Protein A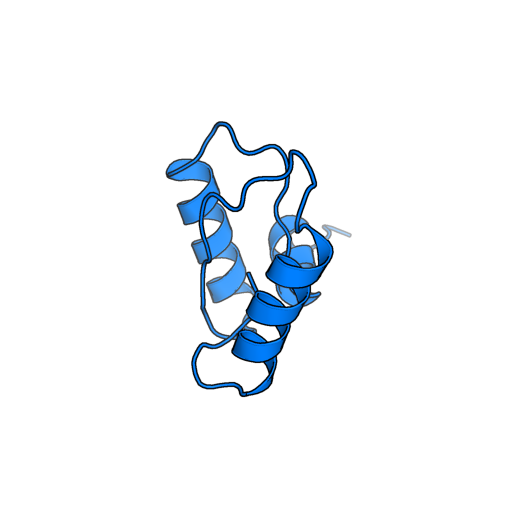F-A0A377AU27-F1 (afdb_monomer_lite)

Secondary structure (DSSP, 8-state):
----TTSHHHHHHHHHHHHHTTTSS----------S-HHHHHHHHHHHHHH-TT-S-----HHHHHHHH-S---

Seque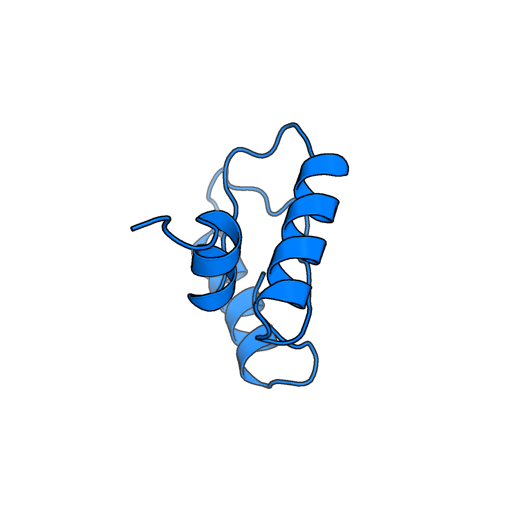nce (74 aa):
MPGPDNAGGSKEMVEGFRAAIAGSPVRIVDIALGDNDIEIQRNLLQEMLERHPEIDVVAGTAIAAEAAMGKGVT

InterPro domains:
  IPR001761 Periplasmic binding protein/LacI sugar binding domain [PF00532] (1-70)
  IPR028082 Periplasmic binding protein-like I [SSF53822] (3-60)

Structure (mmCIF, N/CA/C/O backbone):
data_AF-A0A377AU27-F1
#
_entry.id   AF-A0A377AU27-F1
#
loop_
_atom_site.group_PDB
_atom_site.id
_atom_site.type_symbol
_atom_site.label_atom_id
_atom_site.label_alt_id
_atom_site.label_comp_id
_atom_site.label_asym_id
_atom_site.label_entity_id
_atom_site.label_seq_id
_atom_site.pdbx_PDB_ins_code
_atom_site.Cartn_x
_atom_site.Cartn_y
_atom_site.Cartn_z
_atom_site.occupancy
_atom_site.B_iso_or_equiv
_atom_site.auth_seq_id
_atom_site.auth_comp_id
_atom_site.auth_asym_id
_atom_site.auth_atom_id
_atom_site.pdbx_PDB_model_num
ATOM 1 N N . MET A 1 1 ? 0.054 -0.562 -2.662 1.00 91.62 1 MET A N 1
ATOM 2 C CA . MET A 1 1 ? 1.175 -0.213 -3.559 1.00 91.62 1 MET A CA 1
ATOM 3 C C . MET A 1 1 ? 1.915 -1.489 -3.956 1.00 91.62 1 MET A C 1
ATOM 5 O O . MET A 1 1 ? 2.906 -1.832 -3.316 1.00 91.62 1 MET A O 1
ATOM 9 N N . PRO A 1 2 ? 1.387 -2.267 -4.922 1.00 90.69 2 PRO A N 1
ATOM 10 C CA . PRO A 1 2 ? 1.902 -3.605 -5.217 1.00 90.69 2 PRO A CA 1
ATOM 11 C C . PRO A 1 2 ? 3.149 -3.608 -6.117 1.00 90.69 2 PRO A C 1
ATOM 13 O O . PRO A 1 2 ? 3.807 -4.638 -6.218 1.00 90.69 2 PRO A O 1
ATOM 16 N N . GLY A 1 3 ? 3.492 -2.468 -6.726 1.00 88.94 3 GLY A N 1
ATOM 17 C CA . GLY A 1 3 ? 4.601 -2.343 -7.668 1.00 88.94 3 GLY A CA 1
ATOM 18 C C . GLY A 1 3 ? 4.123 -2.048 -9.099 1.00 88.94 3 GLY A C 1
ATOM 19 O O . GLY A 1 3 ? 3.019 -1.516 -9.270 1.00 88.94 3 GLY A O 1
ATOM 20 N N . PRO A 1 4 ? 4.949 -2.342 -10.122 1.00 89.81 4 PRO A N 1
ATOM 21 C CA . PRO A 1 4 ? 4.675 -1.988 -11.513 1.00 89.81 4 PRO A CA 1
ATOM 22 C C . PRO A 1 4 ? 3.483 -2.761 -12.080 1.00 89.81 4 PRO A C 1
ATOM 24 O O . PRO A 1 4 ? 3.353 -3.955 -11.824 1.00 89.81 4 PRO A O 1
ATOM 27 N N . ASP A 1 5 ? 2.663 -2.129 -12.917 1.00 83.75 5 ASP A N 1
ATOM 28 C CA . ASP A 1 5 ? 1.501 -2.780 -13.550 1.00 83.75 5 ASP A CA 1
ATOM 29 C C . ASP A 1 5 ? 1.896 -3.921 -14.508 1.00 83.75 5 ASP A C 1
ATOM 31 O O . ASP A 1 5 ? 1.236 -4.951 -14.601 1.00 83.75 5 ASP A O 1
ATOM 35 N N . ASN A 1 6 ? 3.035 -3.774 -15.188 1.00 80.94 6 ASN A N 1
ATOM 36 C CA . ASN A 1 6 ? 3.540 -4.754 -16.151 1.00 80.94 6 ASN A CA 1
ATOM 37 C C . ASN A 1 6 ? 4.363 -5.893 -15.518 1.00 80.94 6 ASN A C 1
ATOM 39 O O . ASN A 1 6 ? 4.860 -6.761 -16.239 1.00 80.94 6 ASN A O 1
ATOM 43 N N . ALA A 1 7 ? 4.528 -5.905 -14.194 1.00 76.12 7 ALA A N 1
ATOM 44 C CA . ALA A 1 7 ? 5.169 -7.003 -13.487 1.00 76.12 7 ALA A CA 1
ATOM 45 C C . ALA A 1 7 ? 4.111 -8.048 -13.124 1.00 76.12 7 ALA A C 1
ATOM 47 O O . ALA A 1 7 ? 3.123 -7.704 -12.481 1.00 76.12 7 ALA A O 1
ATOM 48 N N . GLY A 1 8 ? 4.340 -9.323 -13.476 1.00 75.44 8 GLY A N 1
ATOM 49 C CA . GLY A 1 8 ? 3.404 -10.412 -13.140 1.00 75.44 8 GLY A CA 1
ATOM 50 C C . GLY A 1 8 ? 2.959 -10.346 -11.674 1.00 75.44 8 GLY A C 1
ATOM 51 O O . GLY A 1 8 ? 1.773 -10.179 -11.396 1.00 75.44 8 GLY A O 1
ATOM 52 N N . GLY A 1 9 ? 3.943 -10.251 -10.767 1.00 84.12 9 GLY A N 1
ATOM 53 C CA . GLY A 1 9 ? 3.750 -10.264 -9.311 1.00 84.12 9 GLY A CA 1
ATOM 54 C C . GLY A 1 9 ? 2.782 -9.225 -8.737 1.00 84.12 9 GLY A C 1
ATOM 55 O O . GLY A 1 9 ? 2.172 -9.477 -7.696 1.00 84.12 9 GLY A O 1
ATOM 56 N N . SER A 1 10 ? 2.617 -8.064 -9.376 1.00 89.12 10 SER A N 1
ATOM 57 C CA . SER A 1 10 ? 1.752 -6.998 -8.852 1.00 89.12 10 SER A CA 1
ATOM 58 C C . SER A 1 10 ? 0.285 -7.405 -8.878 1.00 89.12 10 SER A C 1
ATOM 60 O O . SER A 1 10 ? -0.457 -7.139 -7.928 1.00 89.12 10 SER A O 1
ATOM 62 N N . LYS A 1 11 ? -0.134 -8.093 -9.945 1.00 89.50 11 LYS A N 1
ATOM 63 C CA . LYS A 1 11 ? -1.506 -8.574 -10.085 1.00 89.50 11 LYS A CA 1
ATOM 64 C C . LYS A 1 11 ? -1.799 -9.675 -9.073 1.00 89.50 11 LYS A C 1
ATOM 66 O O . LYS A 1 11 ? -2.800 -9.586 -8.361 1.00 89.50 11 LYS A O 1
ATOM 71 N N . GLU A 1 12 ? -0.905 -10.655 -8.945 1.00 91.44 12 GLU A N 1
ATOM 72 C CA . GLU A 1 12 ? -1.086 -11.732 -7.966 1.00 91.44 12 GLU A CA 1
ATOM 73 C C . GLU A 1 12 ? -1.073 -11.207 -6.524 1.00 91.44 12 GLU A C 1
ATOM 75 O O . GLU A 1 12 ? -1.839 -11.692 -5.691 1.00 91.44 12 GLU A O 1
ATOM 80 N N . MET A 1 13 ? -0.277 -10.175 -6.216 1.00 90.69 13 MET A N 1
ATOM 81 C CA . MET A 1 13 ? -0.299 -9.526 -4.902 1.00 90.69 13 MET A CA 1
ATOM 82 C C . MET A 1 13 ? -1.667 -8.905 -4.599 1.00 90.69 13 MET A C 1
ATOM 84 O O . MET A 1 13 ? -2.195 -9.085 -3.500 1.00 90.69 13 MET A O 1
ATOM 88 N N . VAL A 1 14 ? -2.2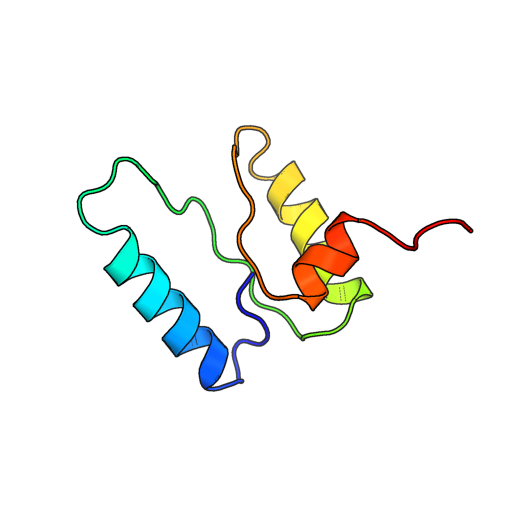55 -8.183 -5.558 1.00 93.12 14 VAL A N 1
ATOM 89 C CA . VAL A 1 14 ? -3.579 -7.568 -5.385 1.00 93.12 14 VAL A CA 1
ATOM 90 C C . VAL A 1 14 ? -4.653 -8.636 -5.194 1.00 93.12 14 VAL A C 1
ATOM 92 O O . VAL A 1 14 ? -5.476 -8.521 -4.285 1.00 93.12 14 VAL A O 1
ATOM 95 N N . GLU A 1 15 ? -4.653 -9.672 -6.029 1.00 94.38 15 GLU A N 1
ATOM 96 C CA . GLU A 1 15 ? -5.623 -10.766 -5.949 1.00 94.38 15 GLU A CA 1
ATOM 97 C C . GLU A 1 15 ? -5.490 -11.540 -4.632 1.00 94.38 15 GLU A C 1
ATOM 99 O O . GLU A 1 15 ? -6.487 -11.756 -3.938 1.00 94.38 15 GLU A O 1
ATOM 104 N N . GLY A 1 16 ? -4.262 -11.873 -4.231 1.00 94.75 16 GLY A N 1
ATOM 105 C CA . GLY A 1 16 ? -3.972 -12.546 -2.968 1.00 94.75 16 GLY A CA 1
ATOM 106 C C . GLY A 1 16 ? -4.389 -11.718 -1.753 1.00 94.75 16 GLY A C 1
ATOM 107 O O . GLY A 1 16 ? -5.024 -12.245 -0.840 1.00 94.75 16 GLY A O 1
ATOM 108 N N . PHE A 1 17 ? -4.113 -10.410 -1.753 1.00 95.31 17 PHE A N 1
ATOM 109 C CA . PHE A 1 17 ? -4.533 -9.525 -0.665 1.00 95.31 17 PHE A CA 1
ATOM 110 C C . PHE A 1 17 ? -6.059 -9.413 -0.579 1.00 95.31 17 PHE A C 1
ATOM 112 O O . PHE A 1 17 ? -6.618 -9.529 0.510 1.00 95.31 17 PHE A O 1
ATOM 119 N N . ARG A 1 18 ? -6.752 -9.269 -1.719 1.00 96.56 18 ARG A N 1
ATOM 120 C CA . ARG A 1 18 ? -8.225 -9.262 -1.774 1.00 96.56 18 ARG A CA 1
ATOM 121 C C . ARG A 1 18 ? -8.825 -10.545 -1.210 1.00 96.56 18 ARG A C 1
ATOM 123 O O . ARG A 1 18 ? -9.792 -10.472 -0.458 1.00 96.56 18 ARG A O 1
ATOM 130 N N . ALA A 1 19 ? -8.251 -11.696 -1.550 1.00 97.75 19 ALA A N 1
ATOM 131 C CA . ALA A 1 19 ? -8.684 -12.980 -1.015 1.00 97.75 19 ALA A CA 1
ATOM 132 C C . ALA A 1 19 ? -8.440 -13.076 0.500 1.00 97.75 19 ALA A C 1
ATOM 134 O O . ALA A 1 19 ? -9.317 -13.527 1.232 1.00 97.75 19 ALA A O 1
ATOM 135 N N . ALA A 1 20 ? -7.286 -12.608 0.982 1.00 96.94 20 ALA A N 1
ATOM 136 C CA . ALA A 1 20 ? -6.913 -12.677 2.394 1.00 96.94 20 ALA A CA 1
ATOM 137 C C . ALA A 1 20 ? -7.815 -11.831 3.307 1.00 96.94 20 ALA A C 1
ATOM 139 O O . ALA A 1 20 ? -8.079 -12.226 4.440 1.00 96.94 20 ALA A O 1
ATOM 140 N N . ILE A 1 21 ? -8.301 -10.683 2.824 1.00 97.12 21 ILE A N 1
ATOM 141 C CA . ILE A 1 21 ? -9.190 -9.801 3.598 1.00 97.12 21 ILE A CA 1
ATOM 142 C C . ILE A 1 21 ? -10.681 -10.106 3.394 1.00 97.12 21 ILE A C 1
ATOM 144 O O . ILE A 1 21 ? -11.530 -9.406 3.954 1.00 97.12 21 ILE A O 1
ATOM 148 N N . ALA A 1 22 ? -11.031 -11.109 2.585 1.00 97.19 22 ALA A N 1
ATOM 149 C CA . ALA A 1 22 ? -12.420 -11.442 2.299 1.00 97.19 22 ALA A CA 1
ATOM 150 C C . ALA A 1 22 ? -13.177 -11.808 3.590 1.00 97.19 22 ALA A C 1
ATOM 152 O O . ALA A 1 22 ? -12.734 -12.638 4.379 1.00 97.19 22 ALA A O 1
ATOM 153 N N . GLY A 1 23 ? -14.328 -11.166 3.815 1.00 97.00 23 GLY A N 1
ATOM 154 C CA . GLY A 1 23 ? -15.126 -11.344 5.035 1.00 97.00 23 GLY A CA 1
ATOM 155 C C . GLY A 1 23 ? -14.624 -10.565 6.258 1.00 97.00 23 GLY A C 1
ATOM 156 O O . GLY A 1 23 ? -15.242 -10.641 7.317 1.00 97.00 23 GLY A O 1
ATOM 157 N N . SER A 1 24 ? -13.543 -9.794 6.125 1.00 97.38 24 SER A N 1
ATOM 158 C CA . SER A 1 24 ? -13.084 -8.858 7.154 1.00 97.38 24 SER A CA 1
ATOM 159 C C . SER A 1 24 ? -13.750 -7.477 6.998 1.00 97.38 24 SER A C 1
ATOM 161 O O . SER A 1 24 ? -14.289 -7.170 5.931 1.00 97.38 24 SER A O 1
ATOM 163 N N . PRO A 1 25 ? -13.699 -6.604 8.023 1.00 96.75 25 PRO A N 1
ATOM 164 C CA . PRO A 1 25 ? -14.148 -5.215 7.899 1.00 96.75 25 PRO A CA 1
ATOM 165 C C . PRO A 1 25 ? -13.181 -4.323 7.095 1.00 96.75 25 PRO A C 1
ATOM 167 O O . PRO A 1 25 ? -13.486 -3.153 6.865 1.00 96.75 25 PRO A O 1
ATOM 170 N N . VAL A 1 26 ? -12.017 -4.838 6.680 1.00 96.75 26 VAL A N 1
ATOM 171 C CA . VAL A 1 26 ? -11.018 -4.073 5.924 1.00 96.75 26 VAL A CA 1
ATOM 172 C C . VAL A 1 26 ? -11.573 -3.710 4.548 1.00 96.75 26 VAL A C 1
ATOM 174 O O . VAL A 1 26 ? -12.082 -4.565 3.822 1.00 96.75 26 VAL A O 1
ATOM 177 N N . ARG A 1 27 ? -11.425 -2.442 4.153 1.00 95.94 27 ARG A N 1
ATOM 178 C CA . ARG A 1 27 ? -11.797 -1.962 2.817 1.00 95.94 27 ARG A CA 1
ATOM 179 C C . ARG A 1 27 ? -10.571 -1.447 2.080 1.00 95.94 27 ARG A C 1
ATOM 181 O O . ARG A 1 27 ? -9.846 -0.603 2.593 1.00 95.94 27 ARG A O 1
ATOM 188 N N . ILE A 1 28 ? -10.381 -1.912 0.849 1.00 95.69 28 ILE A N 1
ATOM 189 C CA . ILE A 1 28 ? -9.404 -1.318 -0.069 1.00 95.69 28 ILE A CA 1
ATOM 190 C C . ILE A 1 28 ? -10.035 -0.055 -0.650 1.00 95.69 28 ILE A C 1
ATOM 192 O O . ILE A 1 28 ? -11.034 -0.149 -1.364 1.00 95.69 28 ILE A O 1
ATOM 196 N N . VAL A 1 29 ? -9.466 1.103 -0.328 1.00 96.25 29 VAL A N 1
ATOM 197 C CA . VAL A 1 29 ? -9.936 2.402 -0.832 1.00 96.25 29 VAL A CA 1
ATOM 198 C C . VAL A 1 29 ? -9.333 2.756 -2.188 1.00 96.25 29 VAL A C 1
ATOM 200 O O . VAL A 1 29 ? -10.009 3.361 -3.012 1.00 96.25 29 VAL A O 1
ATOM 203 N N . ASP A 1 30 ? -8.090 2.336 -2.440 1.00 95.88 30 ASP A N 1
ATOM 204 C CA . ASP A 1 30 ? -7.369 2.608 -3.680 1.00 95.88 30 ASP A CA 1
ATOM 205 C C . ASP A 1 30 ? -6.203 1.628 -3.881 1.00 95.88 30 ASP A C 1
ATOM 207 O O . ASP A 1 30 ? -5.757 0.956 -2.943 1.00 95.88 30 ASP A O 1
ATOM 211 N N . ILE A 1 31 ? -5.702 1.543 -5.113 1.00 95.19 31 ILE A N 1
ATOM 212 C CA . ILE A 1 31 ? -4.522 0.775 -5.503 1.00 95.19 31 ILE A CA 1
ATOM 213 C C . ILE A 1 31 ? -3.648 1.652 -6.406 1.00 95.19 31 ILE A C 1
ATOM 215 O O . ILE A 1 31 ? -3.918 1.799 -7.593 1.00 95.19 31 ILE A O 1
ATOM 219 N N . ALA A 1 32 ? -2.547 2.167 -5.857 1.00 94.06 32 ALA A N 1
ATOM 220 C CA . ALA A 1 32 ? -1.522 2.860 -6.635 1.00 94.06 32 ALA A CA 1
ATOM 221 C C . ALA A 1 32 ? -0.509 1.870 -7.234 1.00 94.06 32 ALA A C 1
ATOM 223 O O . ALA A 1 32 ? 0.164 1.154 -6.482 1.00 94.06 32 ALA A O 1
ATOM 224 N N . LEU A 1 33 ? -0.405 1.854 -8.566 1.00 93.00 33 LEU A N 1
ATOM 225 C CA . LEU A 1 33 ? 0.561 1.081 -9.353 1.00 93.00 33 LEU A CA 1
ATOM 226 C C . LEU A 1 33 ? 1.702 1.987 -9.822 1.00 93.00 33 LEU A C 1
ATOM 228 O O . LEU A 1 33 ? 1.468 3.117 -10.240 1.00 93.00 33 LEU A O 1
ATOM 232 N N . GLY A 1 34 ? 2.928 1.477 -9.785 1.00 91.38 34 GLY A N 1
ATOM 233 C CA . GLY A 1 34 ? 4.102 2.203 -10.257 1.00 91.38 34 GLY A CA 1
ATOM 234 C C . GLY A 1 34 ? 5.386 1.433 -10.018 1.00 91.38 34 GLY A C 1
ATOM 235 O O . GLY A 1 34 ? 5.419 0.514 -9.199 1.00 91.38 34 GLY A O 1
ATOM 236 N N . ASP A 1 35 ? 6.435 1.804 -10.742 1.00 90.94 35 ASP A N 1
ATOM 237 C CA . ASP A 1 35 ? 7.720 1.114 -10.687 1.00 90.94 35 ASP A CA 1
ATOM 238 C C . ASP A 1 35 ? 8.284 1.037 -9.262 1.00 90.94 35 ASP A C 1
ATOM 240 O O . ASP A 1 35 ? 8.017 1.894 -8.415 1.00 90.94 35 ASP A O 1
ATOM 244 N N . ASN A 1 36 ? 9.099 0.011 -8.996 1.00 86.94 36 ASN A N 1
ATOM 245 C CA . ASN A 1 36 ? 9.808 -0.166 -7.721 1.00 86.94 36 ASN A CA 1
ATOM 246 C C . ASN A 1 36 ? 11.013 0.787 -7.599 1.00 86.94 36 ASN A C 1
ATOM 248 O O . ASN A 1 36 ? 12.112 0.377 -7.235 1.00 86.94 36 ASN A O 1
ATOM 252 N N . ASP A 1 37 ? 10.794 2.053 -7.923 1.00 92.12 37 ASP A N 1
ATOM 253 C CA . ASP A 1 37 ? 11.723 3.149 -7.715 1.00 92.12 37 ASP A CA 1
ATOM 254 C C . ASP A 1 37 ? 11.268 3.966 -6.501 1.00 92.12 37 ASP A C 1
ATOM 256 O O . ASP A 1 37 ? 10.074 4.226 -6.319 1.00 92.12 37 ASP A O 1
ATOM 260 N N . ILE A 1 38 ? 12.214 4.357 -5.648 1.00 90.69 38 ILE A N 1
ATOM 261 C CA . ILE A 1 38 ? 11.898 5.016 -4.380 1.00 90.69 38 ILE A CA 1
ATOM 262 C C . ILE A 1 38 ? 11.203 6.368 -4.581 1.00 90.69 38 ILE A C 1
ATOM 264 O O . ILE A 1 38 ? 10.294 6.699 -3.821 1.00 90.69 38 ILE A O 1
ATOM 268 N N . GLU A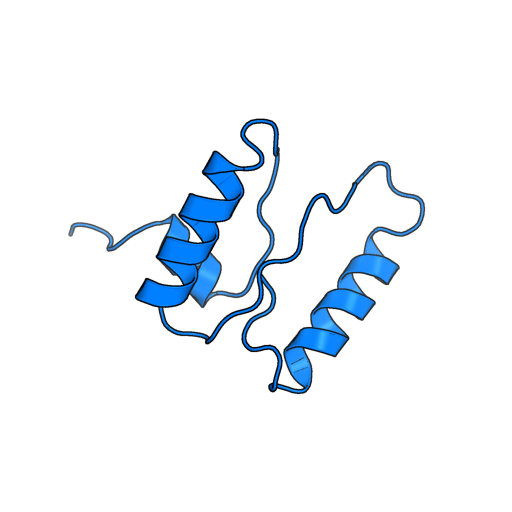 1 39 ? 11.575 7.142 -5.603 1.00 92.62 39 GLU A N 1
ATOM 269 C CA . GLU A 1 39 ? 10.982 8.455 -5.863 1.00 92.62 39 GLU A CA 1
ATOM 270 C C . GLU A 1 39 ? 9.564 8.304 -6.415 1.00 92.62 39 GLU A C 1
ATOM 272 O O . GLU A 1 39 ? 8.651 9.006 -5.970 1.00 92.62 39 GLU A O 1
ATOM 277 N N . ILE A 1 40 ? 9.357 7.335 -7.312 1.00 93.94 40 ILE A N 1
ATOM 278 C CA . ILE A 1 40 ? 8.033 7.000 -7.854 1.00 93.94 40 ILE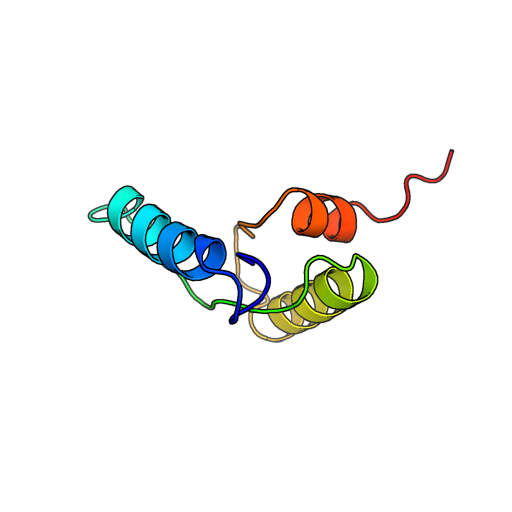 A CA 1
ATOM 279 C C . ILE A 1 40 ? 7.100 6.540 -6.731 1.00 93.94 40 ILE A C 1
ATOM 281 O O . ILE A 1 40 ? 6.003 7.082 -6.586 1.00 93.94 40 ILE A O 1
ATOM 285 N N . GLN A 1 41 ? 7.537 5.600 -5.889 1.00 93.56 41 GLN A N 1
ATOM 286 C CA . GLN A 1 41 ? 6.731 5.118 -4.764 1.00 93.56 41 GLN A CA 1
ATOM 287 C C . GLN A 1 41 ? 6.426 6.240 -3.763 1.00 93.56 41 GLN A C 1
ATOM 289 O O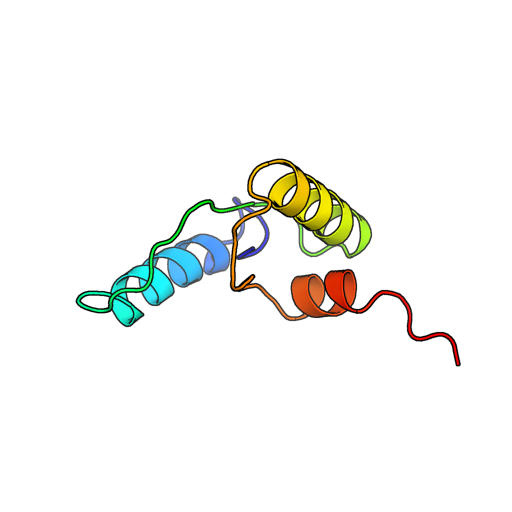 . GLN A 1 41 ? 5.301 6.339 -3.278 1.00 93.56 41 GLN A O 1
ATOM 294 N N . ARG A 1 42 ? 7.383 7.135 -3.491 1.00 93.75 42 ARG A N 1
ATOM 295 C CA . ARG A 1 42 ? 7.178 8.270 -2.580 1.00 93.75 42 ARG A CA 1
ATOM 296 C C . ARG A 1 42 ? 6.125 9.245 -3.103 1.00 93.75 42 ARG A C 1
ATOM 298 O O . ARG A 1 42 ? 5.296 9.714 -2.325 1.00 93.75 42 ARG A O 1
ATOM 305 N N . ASN A 1 43 ? 6.160 9.555 -4.395 1.00 95.19 43 ASN A N 1
ATOM 306 C CA . ASN A 1 43 ? 5.203 10.474 -5.008 1.00 95.19 43 ASN A CA 1
ATOM 307 C C . ASN A 1 43 ? 3.800 9.856 -5.060 1.00 95.19 43 ASN A C 1
ATOM 309 O O . ASN A 1 43 ? 2.833 10.519 -4.698 1.00 95.19 43 ASN A O 1
ATOM 313 N N . LEU A 1 44 ? 3.695 8.570 -5.410 1.00 95.56 44 LEU A N 1
ATOM 314 C CA . LEU A 1 44 ? 2.424 7.841 -5.371 1.00 95.56 44 LEU A CA 1
ATOM 315 C C . LEU A 1 44 ? 1.834 7.788 -3.961 1.00 95.56 44 LEU A C 1
ATOM 317 O O . LEU A 1 44 ? 0.633 7.971 -3.789 1.00 95.56 44 LEU A O 1
ATOM 321 N N . LEU A 1 45 ? 2.670 7.552 -2.947 1.00 93.69 45 LEU A N 1
ATOM 322 C CA . LEU A 1 45 ? 2.237 7.544 -1.554 1.00 93.69 45 LEU A CA 1
ATOM 323 C C . LEU A 1 45 ? 1.679 8.908 -1.133 1.00 93.69 45 LEU A C 1
ATOM 325 O O . LEU A 1 45 ? 0.609 8.959 -0.532 1.00 93.69 45 LEU A O 1
ATOM 329 N N . GLN A 1 46 ? 2.381 9.996 -1.464 1.00 94.44 46 GLN A N 1
ATOM 330 C CA . GLN A 1 46 ? 1.914 11.357 -1.184 1.00 94.44 46 GLN A CA 1
ATOM 331 C C . GLN A 1 46 ? 0.569 11.630 -1.855 1.00 94.44 46 GLN A C 1
ATOM 333 O O . GLN A 1 46 ? -0.366 12.040 -1.175 1.00 94.44 46 GLN A O 1
ATOM 338 N N . GLU A 1 47 ? 0.433 11.308 -3.143 1.00 96.25 47 GLU A N 1
ATOM 339 C CA . GLU A 1 47 ? -0.826 11.483 -3.868 1.00 96.25 47 GLU A CA 1
ATOM 340 C C . GLU A 1 47 ? -1.972 10.688 -3.219 1.00 96.25 47 GLU A C 1
ATOM 342 O O . GLU A 1 47 ? -3.071 11.212 -3.049 1.00 96.25 47 GLU A O 1
ATOM 347 N N . MET A 1 48 ? -1.736 9.436 -2.801 1.00 94.62 48 MET A N 1
ATOM 348 C CA . MET A 1 48 ? -2.774 8.641 -2.131 1.00 94.62 48 MET A CA 1
ATOM 349 C C . MET A 1 48 ? -3.208 9.256 -0.801 1.00 94.62 48 MET A C 1
ATOM 351 O O . MET A 1 48 ? -4.402 9.274 -0.512 1.00 94.62 48 MET A O 1
ATOM 355 N N . LEU A 1 49 ? -2.260 9.743 0.002 1.00 94.50 49 LEU A N 1
ATOM 356 C CA . LEU A 1 49 ? -2.547 10.358 1.300 1.00 94.50 49 LEU A CA 1
ATOM 357 C C . LEU A 1 49 ? -3.284 11.693 1.149 1.00 94.50 49 LEU A C 1
ATOM 359 O O . LEU A 1 49 ? -4.148 12.011 1.961 1.00 94.50 49 LEU A O 1
ATOM 363 N N . GLU A 1 50 ? -2.979 12.457 0.100 1.00 96.56 50 GLU A N 1
ATOM 364 C CA . GLU A 1 50 ? -3.706 13.684 -0.236 1.00 96.56 50 GLU A CA 1
ATOM 365 C C . GLU A 1 50 ? -5.133 13.392 -0.716 1.00 96.56 50 GLU A C 1
ATOM 367 O O . GLU A 1 50 ? -6.065 14.110 -0.350 1.00 96.56 50 GLU A O 1
ATOM 372 N N . ARG A 1 51 ? -5.322 12.336 -1.521 1.00 97.31 51 ARG A N 1
ATOM 373 C CA . ARG A 1 51 ? -6.643 11.948 -2.043 1.00 97.31 51 ARG A CA 1
ATOM 374 C C . ARG A 1 51 ? -7.533 11.274 -1.001 1.00 97.31 51 ARG A C 1
ATOM 376 O O . ARG A 1 51 ? -8.750 11.415 -1.096 1.00 97.31 51 ARG A O 1
ATOM 383 N N . HIS A 1 52 ? -6.942 10.562 -0.045 1.00 96.69 52 HIS A N 1
ATOM 384 C CA . HIS A 1 52 ? -7.651 9.787 0.975 1.00 96.69 52 HIS A CA 1
ATOM 385 C C . HIS A 1 52 ? -7.068 10.076 2.372 1.00 96.69 52 HIS A C 1
ATOM 387 O O . HIS A 1 52 ? -6.376 9.230 2.944 1.00 96.69 52 HIS A O 1
ATOM 393 N N . PRO A 1 53 ? -7.300 11.276 2.938 1.00 95.12 53 PRO A N 1
ATOM 394 C CA . PRO A 1 53 ? -6.747 11.670 4.238 1.00 95.12 53 PRO A CA 1
ATOM 395 C C . PRO A 1 53 ? -7.276 10.844 5.424 1.00 95.12 53 PRO A C 1
ATOM 397 O O . PRO A 1 53 ? -6.731 10.924 6.523 1.00 95.12 53 PRO A O 1
ATOM 400 N N . GLU A 1 54 ? -8.342 10.070 5.230 1.00 95.12 54 GLU A N 1
ATOM 401 C CA . GLU A 1 54 ? -8.994 9.243 6.245 1.00 95.12 54 GLU A CA 1
ATOM 402 C C . GLU A 1 54 ? -8.445 7.812 6.353 1.00 95.12 54 GLU A C 1
ATOM 404 O O . GLU A 1 54 ? -8.981 7.022 7.129 1.00 95.12 54 GLU A O 1
ATOM 409 N N . ILE A 1 55 ? -7.434 7.438 5.563 1.00 95.12 55 ILE A N 1
ATOM 410 C CA . ILE A 1 55 ? -6.953 6.051 5.535 1.00 95.12 55 ILE A CA 1
ATOM 411 C C . ILE A 1 55 ? -6.183 5.678 6.797 1.00 95.12 55 ILE A C 1
ATOM 413 O O . ILE A 1 55 ? -5.302 6.401 7.255 1.00 95.12 55 ILE A O 1
ATOM 417 N N . ASP A 1 56 ? -6.460 4.482 7.309 1.00 95.88 56 ASP A N 1
ATOM 418 C CA . ASP A 1 56 ? -5.798 3.979 8.513 1.00 95.88 56 ASP A CA 1
ATOM 419 C C . ASP A 1 56 ? -4.446 3.313 8.213 1.00 95.88 56 ASP A C 1
ATOM 421 O O . ASP A 1 56 ? -3.549 3.288 9.055 1.00 95.88 56 ASP A O 1
ATOM 425 N N . VAL A 1 57 ? -4.310 2.701 7.030 1.00 94.25 57 VAL A N 1
ATOM 426 C CA . VAL A 1 57 ? -3.185 1.819 6.692 1.00 94.25 57 VAL A CA 1
ATOM 427 C C . VAL A 1 57 ? -2.826 1.923 5.213 1.00 94.25 57 VAL A C 1
ATOM 429 O O . VAL A 1 57 ? -3.692 1.875 4.340 1.00 94.25 57 VAL A O 1
ATOM 432 N N . VAL A 1 58 ? -1.520 1.947 4.931 1.00 93.69 58 VAL A N 1
ATOM 433 C CA . VAL A 1 58 ? -0.956 1.722 3.596 1.00 93.69 58 VAL A CA 1
ATOM 434 C C . VAL A 1 58 ? -0.261 0.363 3.567 1.00 93.69 58 VAL A C 1
ATOM 436 O O . VAL A 1 58 ? 0.645 0.101 4.354 1.00 93.69 58 VAL A O 1
ATOM 439 N N . ALA A 1 59 ? -0.668 -0.501 2.636 1.00 93.31 59 ALA A N 1
ATOM 440 C CA . ALA A 1 59 ? -0.019 -1.784 2.374 1.00 93.31 59 ALA A CA 1
ATOM 441 C C . ALA A 1 59 ? 0.745 -1.740 1.041 1.00 93.31 59 ALA A C 1
ATOM 443 O O . ALA A 1 59 ? 0.206 -1.309 0.011 1.00 93.31 59 ALA A O 1
ATOM 444 N N . GLY A 1 60 ? 1.995 -2.205 1.030 1.00 90.31 60 GLY A N 1
ATOM 445 C CA . GLY A 1 60 ? 2.841 -2.174 -0.162 1.00 90.31 60 GLY A CA 1
ATOM 446 C C . GLY A 1 60 ? 4.122 -2.995 -0.046 1.00 90.31 60 GLY A C 1
ATOM 447 O O . GLY A 1 60 ? 4.335 -3.703 0.936 1.00 90.31 60 GLY A O 1
ATOM 448 N N . THR A 1 61 ? 4.957 -2.910 -1.081 1.00 88.44 61 THR A N 1
ATOM 449 C CA . THR A 1 61 ? 6.268 -3.573 -1.146 1.00 88.44 61 THR A CA 1
ATOM 450 C C . THR A 1 61 ? 7.270 -2.973 -0.150 1.00 88.44 61 THR A C 1
ATOM 452 O O . THR A 1 61 ? 7.039 -1.912 0.429 1.00 88.44 61 THR A O 1
ATOM 455 N N . ALA A 1 62 ? 8.429 -3.621 0.020 1.00 87.00 62 ALA A N 1
ATOM 456 C CA . ALA A 1 62 ? 9.513 -3.089 0.851 1.00 87.00 62 ALA A CA 1
ATOM 457 C C . ALA A 1 62 ? 9.974 -1.689 0.399 1.00 87.00 62 ALA A C 1
ATOM 459 O O . ALA A 1 62 ? 10.225 -0.834 1.240 1.00 87.00 62 ALA A O 1
ATOM 460 N N . ILE A 1 63 ? 10.005 -1.430 -0.914 1.00 85.75 63 ILE A N 1
ATOM 461 C CA . ILE A 1 63 ? 10.362 -0.113 -1.462 1.00 85.75 63 ILE A CA 1
ATOM 462 C C . ILE A 1 63 ? 9.296 0.934 -1.121 1.00 85.75 63 ILE A C 1
ATOM 464 O O . ILE A 1 63 ? 9.637 2.064 -0.788 1.00 85.75 63 ILE A O 1
ATOM 468 N N . ALA A 1 64 ? 8.010 0.568 -1.133 1.00 85.88 64 ALA A N 1
ATOM 469 C CA . ALA A 1 64 ? 6.946 1.463 -0.676 1.00 85.88 64 ALA A CA 1
ATOM 470 C C . ALA A 1 64 ? 7.081 1.795 0.822 1.00 85.88 64 ALA A C 1
ATOM 472 O O . ALA A 1 64 ? 6.881 2.941 1.223 1.00 85.88 64 ALA A O 1
ATOM 473 N N . ALA A 1 65 ? 7.467 0.816 1.647 1.00 88.12 65 ALA A N 1
ATOM 474 C CA . ALA A 1 65 ? 7.745 1.045 3.064 1.00 88.12 65 ALA A CA 1
ATOM 475 C C . ALA A 1 65 ? 8.970 1.956 3.274 1.00 88.12 65 ALA A C 1
ATOM 477 O O . ALA A 1 65 ? 8.926 2.867 4.097 1.00 88.12 65 ALA A O 1
ATOM 478 N N . GLU A 1 66 ? 10.042 1.764 2.504 1.00 87.94 66 GLU A N 1
ATOM 479 C CA . GLU A 1 66 ? 11.221 2.637 2.528 1.00 87.94 66 GLU A CA 1
ATOM 480 C C . GLU A 1 66 ? 10.875 4.071 2.105 1.00 87.94 66 GLU A C 1
ATOM 482 O O . GLU A 1 66 ? 11.243 5.031 2.783 1.00 87.94 66 GLU A O 1
ATOM 487 N N . ALA A 1 67 ? 10.083 4.222 1.042 1.00 87.88 67 ALA A N 1
ATOM 488 C CA . ALA A 1 67 ? 9.587 5.514 0.587 1.00 87.88 67 ALA A CA 1
ATOM 489 C C . ALA A 1 67 ? 8.766 6.242 1.668 1.00 87.88 67 ALA A C 1
ATOM 491 O O . ALA A 1 67 ? 8.843 7.468 1.761 1.00 87.88 67 ALA A O 1
ATOM 492 N N . ALA A 1 68 ? 8.025 5.503 2.503 1.00 86.81 68 ALA A N 1
ATOM 493 C CA . ALA A 1 68 ? 7.263 6.052 3.626 1.00 86.81 68 ALA A CA 1
ATOM 494 C C . ALA A 1 68 ? 8.149 6.492 4.802 1.00 86.81 68 ALA A C 1
ATOM 496 O O . ALA A 1 68 ? 7.877 7.513 5.428 1.00 86.81 68 ALA A O 1
ATOM 497 N N . MET A 1 69 ? 9.212 5.740 5.103 1.00 86.56 69 MET A N 1
ATOM 498 C CA . MET A 1 69 ? 10.151 6.086 6.179 1.00 86.56 69 MET A CA 1
ATOM 499 C C . MET A 1 69 ? 11.048 7.280 5.820 1.00 86.56 69 MET A C 1
ATOM 501 O O . MET A 1 69 ? 11.567 7.950 6.713 1.00 86.56 69 MET A O 1
ATOM 505 N N . GLY A 1 70 ? 11.221 7.561 4.525 1.00 73.81 70 GLY A N 1
ATOM 506 C CA . GLY A 1 70 ? 12.194 8.533 4.037 1.00 73.81 70 GLY A CA 1
ATOM 507 C C . GLY A 1 70 ? 13.633 8.040 4.230 1.00 73.81 70 GLY A C 1
ATOM 508 O O . GLY A 1 70 ? 13.886 7.005 4.847 1.00 73.81 70 GLY A O 1
ATOM 509 N N . LYS A 1 71 ? 14.620 8.778 3.702 1.00 59.22 71 LYS A N 1
ATOM 510 C CA . LYS A 1 71 ? 16.022 8.489 4.034 1.00 59.22 71 LYS A CA 1
ATOM 511 C C . LYS A 1 71 ? 16.194 8.665 5.540 1.00 59.22 71 LYS A C 1
ATOM 513 O O . LYS A 1 71 ? 16.032 9.779 6.036 1.00 59.22 71 LYS A O 1
ATOM 518 N N . GLY A 1 72 ? 16.548 7.591 6.244 1.00 52.56 72 GLY A N 1
ATOM 519 C CA . GLY A 1 72 ? 17.028 7.688 7.616 1.00 52.56 72 GLY A CA 1
ATOM 520 C C . GLY A 1 72 ? 18.187 8.679 7.650 1.00 52.56 72 GLY A C 1
ATOM 521 O O . GLY A 1 72 ? 19.237 8.428 7.061 1.00 52.56 72 GLY A O 1
ATOM 522 N N . VAL A 1 73 ? 17.971 9.835 8.271 1.00 41.66 73 VAL A N 1
ATOM 523 C CA . VAL A 1 73 ? 19.054 10.754 8.607 1.00 41.66 73 VAL A CA 1
ATOM 524 C C . VAL A 1 73 ? 19.849 10.063 9.714 1.00 41.66 73 VAL A C 1
ATOM 526 O O . VAL A 1 73 ? 19.398 10.015 10.856 1.00 41.66 73 VAL A O 1
ATOM 529 N N . THR A 1 74 ? 20.973 9.446 9.348 1.00 43.22 74 THR A N 1
ATOM 530 C CA . THR A 1 74 ? 22.087 9.174 10.272 1.00 43.22 74 THR A CA 1
ATOM 531 C C . THR A 1 74 ? 22.769 10.467 10.670 1.00 43.22 74 THR A C 1
ATOM 533 O O . THR A 1 74 ? 22.961 11.306 9.758 1.00 43.22 74 THR A O 1
#

pLDDT: mean 89.56, std 11.05, range [41.66, 97.75]

Radius of gyration: 12.75 Å; chains: 1; bounding box: 37×27×26 Å

Foldseek 3Di:
DAAAPPDPRSVVVVVVVCVVCPPHPDDDPDDDYYHLDLVGLLVSVVVVCVVCVPDDDDDYDPSNVCSVVDPPDD

Organism: Escherichia coli (NCBI:txid562)